Protein AF-A0A9D5V9H7-F1 (afdb_monomer_lite)

Sequence (125 aa):
GAQVLTATTGDKIVSFSEKGVDTAVIYLMSHGRTVAYQVRQHAVVKDMDENTYVGSIASSLGAPAVTDCKLSIATGQKECHYTWWAADILRLELTVRPEADQALGVSSVLIDTRQEGRLRRQAGR

Foldseek 3Di:
DWDWDADPQRKIWIWDDDPQKTKIWIWDQDPNDTDGFKIKIKHKAAPDDPCRVVVVVCVVQNAFPDKDWDQDPVPRKIKIWTWGDDPVQKIKIWIWIDDPNRIIIIMIMIGRVVVVVVVVVVVVD

Radius of gyration: 16.41 Å; chains: 1; bounding box: 36×32×42 Å

Secondary structure (DSSP, 8-state):
--EEEE-TTS-EEEEEEETTEEEEEEEEEETTEEEEEEEEEEEEEES--HHHHHHHHHHHH-S-SEEEEEE-TTT--EEEEEEEEETTTEEEEEEEEE-STTEEEEEEEEEEHHHHHHHHHHHT-

Structure (mmCIF, N/CA/C/O backbone):
data_AF-A0A9D5V9H7-F1
#
_entry.id   AF-A0A9D5V9H7-F1
#
loop_
_atom_site.group_PDB
_atom_site.id
_atom_site.type_symbol
_atom_site.label_atom_id
_atom_site.label_alt_id
_atom_site.label_comp_id
_atom_site.label_asym_id
_atom_site.label_entity_id
_atom_site.label_seq_id
_atom_site.pdbx_PDB_ins_code
_atom_site.Cartn_x
_atom_site.Cartn_y
_atom_site.Cartn_z
_atom_site.occupancy
_atom_site.B_iso_or_equiv
_atom_site.auth_seq_id
_atom_site.auth_comp_id
_atom_site.auth_asym_id
_atom_site.auth_atom_id
_atom_site.pdbx_PDB_model_num
ATOM 1 N N . GLY A 1 1 ? -14.770 -0.461 -15.143 1.00 64.81 1 GLY A N 1
ATOM 2 C CA . GLY A 1 1 ? -14.073 -0.486 -16.447 1.00 64.81 1 GLY A CA 1
ATOM 3 C C . GLY A 1 1 ? -12.710 0.152 -16.282 1.00 64.81 1 GLY A C 1
ATOM 4 O O . GLY A 1 1 ? -12.595 1.034 -15.441 1.00 64.81 1 GLY A O 1
ATOM 5 N N . ALA A 1 2 ? -11.694 -0.307 -17.014 1.00 77.88 2 ALA A N 1
ATOM 6 C CA . ALA A 1 2 ? -10.340 0.240 -16.909 1.00 77.88 2 ALA A CA 1
ATOM 7 C C . ALA A 1 2 ? -10.190 1.539 -17.720 1.00 77.88 2 ALA A C 1
ATOM 9 O O . ALA A 1 2 ? -10.723 1.651 -18.823 1.00 77.88 2 ALA A O 1
ATOM 10 N N . GLN A 1 3 ? -9.452 2.502 -17.176 1.00 82.12 3 GLN A N 1
ATOM 11 C CA . GLN A 1 3 ? -9.049 3.746 -17.823 1.00 82.12 3 GLN A CA 1
ATOM 12 C C . GLN A 1 3 ? -7.550 3.696 -18.114 1.00 82.12 3 GLN A C 1
ATOM 14 O O . GLN A 1 3 ? -6.771 3.226 -17.287 1.00 82.12 3 GLN A O 1
ATOM 19 N N . VAL A 1 4 ? -7.140 4.187 -19.283 1.00 84.56 4 VAL A N 1
ATOM 20 C CA . VAL A 1 4 ? -5.730 4.241 -19.681 1.00 84.56 4 VAL A CA 1
ATOM 21 C C . VAL A 1 4 ? -5.356 5.684 -19.973 1.00 84.56 4 VAL A C 1
ATOM 23 O O . VAL A 1 4 ? -5.943 6.317 -20.847 1.00 84.56 4 VAL A O 1
ATOM 26 N N . LEU A 1 5 ? -4.355 6.187 -19.261 1.00 81.50 5 LEU A N 1
ATOM 27 C CA . LEU A 1 5 ? -3.729 7.478 -19.514 1.00 81.50 5 LEU A CA 1
ATOM 28 C C . LEU A 1 5 ? -2.325 7.234 -20.055 1.00 81.50 5 LEU A C 1
ATOM 30 O O . LEU A 1 5 ? -1.587 6.407 -19.526 1.00 81.50 5 LEU A O 1
ATOM 34 N N . THR A 1 6 ? -1.953 7.944 -21.115 1.00 78.50 6 THR A N 1
ATOM 35 C CA . THR A 1 6 ? -0.585 7.920 -21.647 1.00 78.50 6 THR A CA 1
ATOM 36 C C . THR A 1 6 ? 0.015 9.303 -21.455 1.00 78.50 6 THR A C 1
ATOM 38 O O . THR A 1 6 ? -0.520 10.282 -21.972 1.00 78.50 6 THR A O 1
ATOM 41 N N . ALA A 1 7 ? 1.089 9.390 -20.676 1.00 66.31 7 ALA A N 1
ATOM 42 C CA . ALA A 1 7 ? 1.840 10.620 -20.490 1.00 66.31 7 ALA A CA 1
ATOM 43 C C . ALA A 1 7 ? 2.622 10.966 -21.765 1.00 66.31 7 ALA A C 1
ATOM 45 O O . ALA A 1 7 ? 2.972 10.092 -22.561 1.00 66.31 7 ALA A O 1
ATOM 46 N N . THR A 1 8 ? 2.958 12.244 -21.940 1.00 59.19 8 THR A N 1
ATOM 47 C CA . THR A 1 8 ? 3.791 12.731 -23.055 1.00 59.19 8 THR A CA 1
ATOM 48 C C . THR A 1 8 ? 5.184 12.096 -23.090 1.00 59.19 8 THR A C 1
ATOM 50 O O . THR A 1 8 ? 5.791 12.019 -24.154 1.00 59.19 8 THR A O 1
ATOM 53 N N . THR A 1 9 ? 5.669 11.580 -21.958 1.00 65.19 9 THR A N 1
ATOM 54 C CA . THR A 1 9 ? 6.920 10.816 -21.819 1.00 65.19 9 THR A CA 1
ATOM 55 C C . THR A 1 9 ? 6.825 9.372 -22.333 1.00 65.19 9 THR A C 1
ATOM 57 O O . THR A 1 9 ? 7.838 8.679 -22.396 1.00 65.19 9 THR A O 1
ATOM 60 N N . GLY A 1 10 ? 5.631 8.905 -22.719 1.00 66.75 10 GLY A N 1
ATOM 61 C CA . GLY A 1 10 ? 5.369 7.524 -23.139 1.00 66.75 10 GLY A CA 1
ATOM 62 C C . GLY A 1 10 ? 5.026 6.568 -21.991 1.00 66.75 10 GLY A C 1
ATOM 63 O O . GLY A 1 10 ? 4.741 5.394 -22.248 1.00 66.75 10 GLY A O 1
ATOM 64 N N . ASP A 1 11 ? 5.015 7.059 -20.750 1.00 76.06 11 ASP A N 1
ATOM 65 C CA . ASP A 1 11 ? 4.562 6.300 -19.584 1.00 76.06 11 ASP A CA 1
ATOM 66 C C . ASP A 1 11 ? 3.053 6.063 -19.663 1.00 76.06 11 ASP A C 1
ATOM 68 O O . ASP A 1 11 ? 2.291 6.923 -20.113 1.00 76.06 11 ASP A O 1
ATOM 72 N N . LYS A 1 12 ? 2.603 4.885 -19.231 1.00 85.19 12 LYS A N 1
ATOM 73 C CA . LYS A 1 12 ? 1.186 4.511 -19.256 1.00 85.19 12 LYS A CA 1
ATOM 74 C C . LYS A 1 12 ? 0.696 4.260 -17.847 1.00 85.19 12 LYS A C 1
ATOM 76 O O . LYS A 1 12 ? 1.325 3.523 -17.097 1.00 85.19 12 LYS A O 1
ATOM 81 N N . ILE A 1 13 ? -0.452 4.822 -17.511 1.00 88.56 13 ILE A N 1
ATOM 82 C CA . ILE A 1 13 ? -1.157 4.553 -16.265 1.00 88.56 13 ILE A CA 1
ATOM 83 C C . ILE A 1 13 ? -2.436 3.821 -16.634 1.00 88.56 13 ILE A C 1
ATOM 85 O O . ILE A 1 13 ? -3.244 4.332 -17.407 1.00 88.56 13 ILE A O 1
ATOM 89 N N . VAL A 1 14 ? -2.605 2.618 -16.099 1.00 92.19 14 VAL A N 1
ATOM 90 C CA . VAL A 1 14 ? -3.838 1.843 -16.226 1.00 92.19 14 VAL A CA 1
ATOM 91 C C . VAL A 1 14 ? -4.518 1.836 -14.869 1.00 92.19 14 VAL A C 1
ATOM 93 O O . VAL A 1 14 ? -3.977 1.268 -13.924 1.00 92.19 14 VAL A O 1
ATOM 96 N N . SER A 1 15 ? -5.693 2.447 -14.780 1.00 93.94 15 SER A N 1
ATOM 97 C CA . SER A 1 15 ? -6.473 2.531 -13.548 1.00 93.94 15 SER A CA 1
ATOM 98 C C . SER A 1 15 ? -7.767 1.746 -13.676 1.00 93.94 15 SER A C 1
ATOM 100 O O . SER A 1 15 ? -8.451 1.829 -14.693 1.00 93.94 15 SER A O 1
ATOM 102 N N . PHE A 1 16 ? -8.130 0.980 -12.659 1.00 93.31 16 PHE A N 1
ATOM 103 C CA . PHE A 1 16 ? -9.371 0.219 -12.628 1.00 93.31 16 PHE A CA 1
ATOM 104 C C . PHE A 1 16 ? -9.816 -0.014 -11.190 1.00 93.31 16 PHE A C 1
ATOM 106 O O . PHE A 1 16 ? -8.992 -0.106 -10.287 1.00 93.31 16 PHE A O 1
ATOM 113 N N . SER A 1 17 ? -11.124 -0.153 -11.006 1.00 95.00 17 SER A N 1
ATOM 114 C CA . SER A 1 17 ? -11.717 -0.499 -9.718 1.00 95.00 17 SER A CA 1
ATOM 115 C C . SER A 1 17 ? -12.349 -1.879 -9.818 1.00 95.00 17 SER A C 1
ATOM 117 O O . SER A 1 17 ? -13.178 -2.123 -10.702 1.00 95.00 17 SER A O 1
ATOM 119 N N . GLU A 1 18 ? -11.972 -2.779 -8.917 1.00 92.12 18 GLU A N 1
ATOM 120 C CA . GLU A 1 18 ? -12.539 -4.122 -8.822 1.00 92.12 18 GLU A CA 1
ATOM 121 C C . GLU A 1 18 ? -12.826 -4.455 -7.357 1.00 92.12 18 GLU A C 1
ATOM 123 O O . GLU A 1 18 ? -11.972 -4.279 -6.496 1.00 92.12 18 GLU A O 1
ATOM 128 N N . LYS A 1 19 ? -14.049 -4.924 -7.067 1.00 90.06 19 LYS A N 1
ATOM 129 C CA . LYS A 1 19 ? -14.486 -5.334 -5.715 1.00 90.06 19 LYS A CA 1
ATOM 130 C C . LYS A 1 19 ? -14.200 -4.291 -4.615 1.00 90.06 19 LYS A C 1
ATOM 132 O O . LYS A 1 19 ? -13.893 -4.654 -3.487 1.00 90.06 19 LYS A O 1
ATOM 137 N N . GLY A 1 20 ? -14.316 -3.002 -4.941 1.00 89.56 20 GLY A N 1
ATOM 138 C CA . GLY A 1 20 ? -14.075 -1.907 -3.990 1.00 89.56 20 GLY A CA 1
ATOM 139 C C . GLY A 1 20 ? -12.599 -1.572 -3.755 1.00 89.56 20 GLY A C 1
ATOM 140 O O . GLY A 1 20 ? -12.296 -0.824 -2.831 1.00 89.56 20 GLY A O 1
ATOM 141 N N . VAL A 1 21 ? -11.694 -2.109 -4.577 1.00 94.31 21 VAL A N 1
ATOM 142 C CA . VAL A 1 21 ? -10.272 -1.757 -4.584 1.00 94.31 21 VAL A CA 1
ATOM 143 C C . VAL A 1 21 ? -9.971 -0.948 -5.836 1.00 94.31 21 VAL A C 1
ATOM 145 O O . VAL A 1 21 ? -10.092 -1.452 -6.956 1.00 94.31 21 VAL A O 1
ATOM 148 N N . ASP A 1 22 ? -9.544 0.293 -5.645 1.00 95.50 22 ASP A N 1
ATOM 149 C CA . ASP A 1 22 ? -9.037 1.143 -6.712 1.00 95.50 22 ASP A CA 1
ATOM 150 C C . ASP A 1 22 ? -7.572 0.807 -6.954 1.00 95.50 22 ASP A C 1
ATOM 152 O O . ASP A 1 22 ? -6.741 0.907 -6.058 1.00 95.50 22 ASP A O 1
ATOM 156 N N . THR A 1 23 ? -7.238 0.389 -8.168 1.00 95.62 23 THR A N 1
ATOM 157 C CA . THR A 1 23 ? -5.882 0.011 -8.559 1.00 95.62 23 THR A CA 1
ATOM 158 C C . THR A 1 23 ? -5.403 0.905 -9.691 1.00 95.62 23 THR A C 1
ATOM 160 O O . THR A 1 23 ? -6.127 1.141 -10.653 1.00 95.62 23 THR A O 1
ATOM 163 N N . ALA A 1 24 ? -4.160 1.369 -9.607 1.00 94.44 24 ALA A N 1
ATOM 164 C CA . ALA A 1 24 ? -3.460 2.048 -10.686 1.00 94.44 24 ALA A CA 1
ATOM 165 C C . ALA A 1 24 ? -2.095 1.394 -10.913 1.00 94.44 24 ALA A C 1
ATOM 167 O O . ALA A 1 24 ? -1.261 1.334 -10.011 1.00 94.44 24 ALA A O 1
ATOM 168 N N . VAL A 1 25 ? -1.849 0.921 -12.131 1.00 93.44 25 VAL A N 1
ATOM 169 C CA . VAL A 1 25 ? -0.569 0.345 -12.549 1.00 93.44 25 VAL A CA 1
ATOM 170 C C . VAL A 1 25 ? 0.142 1.341 -13.447 1.00 93.44 25 VAL A C 1
ATOM 172 O O . VAL A 1 25 ? -0.404 1.767 -14.465 1.00 93.44 25 VAL A O 1
ATOM 175 N N . ILE A 1 26 ? 1.363 1.703 -13.074 1.00 91.06 26 ILE A N 1
ATOM 176 C CA . ILE A 1 26 ? 2.202 2.617 -13.834 1.00 91.06 26 ILE A CA 1
ATOM 177 C C . ILE A 1 26 ? 3.269 1.805 -14.563 1.00 91.06 26 ILE A C 1
ATOM 179 O O . ILE A 1 26 ? 4.067 1.066 -13.972 1.00 91.06 26 ILE A O 1
ATOM 183 N N . TYR A 1 27 ? 3.267 1.967 -15.877 1.00 89.56 27 TYR A N 1
ATOM 184 C CA . TYR A 1 27 ? 4.198 1.367 -16.806 1.00 89.56 27 TYR A CA 1
ATOM 185 C C . TYR A 1 27 ? 5.130 2.429 -17.367 1.00 89.56 27 TYR A C 1
ATOM 187 O O . TYR A 1 27 ? 4.686 3.518 -17.727 1.00 89.56 27 TYR A O 1
ATOM 195 N N . LEU A 1 28 ? 6.395 2.061 -17.532 1.00 86.00 28 LEU A N 1
ATOM 196 C CA . LEU A 1 28 ? 7.382 2.872 -18.232 1.00 86.00 28 LEU A CA 1
ATOM 197 C C . LEU A 1 28 ? 7.950 2.136 -19.444 1.00 86.00 28 LEU A C 1
ATOM 199 O O . LEU A 1 28 ? 7.863 0.907 -19.552 1.00 86.00 28 LEU A O 1
ATOM 203 N N . MET A 1 29 ? 8.560 2.888 -20.354 1.00 81.12 29 MET A N 1
ATOM 204 C CA . MET A 1 29 ? 9.337 2.331 -21.458 1.00 81.12 29 MET A CA 1
ATOM 205 C C . MET A 1 29 ? 10.781 2.081 -20.999 1.00 81.12 29 MET A C 1
ATOM 207 O O . MET A 1 29 ? 11.537 3.013 -20.739 1.00 81.12 29 MET A O 1
ATOM 211 N N . SER A 1 30 ? 11.200 0.818 -20.938 1.00 78.94 30 SER A N 1
ATOM 212 C CA . SER A 1 30 ? 12.565 0.414 -20.584 1.00 78.94 30 SER A CA 1
ATOM 213 C C . SER A 1 30 ? 13.146 -0.469 -21.679 1.00 78.94 30 SER A C 1
ATOM 215 O O . SER A 1 30 ? 12.617 -1.542 -21.954 1.00 78.94 30 SER A O 1
ATOM 217 N N . HIS A 1 31 ? 14.234 -0.031 -22.320 1.00 79.81 31 HIS A N 1
ATOM 218 C CA . HIS A 1 31 ? 14.918 -0.793 -23.381 1.00 79.81 31 HIS A CA 1
ATOM 219 C C . HIS A 1 31 ? 13.976 -1.299 -24.494 1.00 79.81 31 HIS A C 1
ATOM 221 O O . HIS A 1 31 ? 14.061 -2.449 -24.919 1.00 79.81 31 HIS A O 1
ATOM 227 N N . GLY A 1 32 ? 13.039 -0.454 -24.939 1.00 78.44 32 GLY A N 1
ATOM 228 C CA . GLY A 1 32 ? 12.069 -0.810 -25.983 1.00 78.44 32 GLY A CA 1
ATOM 229 C C . GLY A 1 32 ? 10.951 -1.755 -25.527 1.00 78.44 32 GLY A C 1
ATOM 230 O O . GLY A 1 32 ? 10.204 -2.255 -26.363 1.00 78.44 32 GLY A O 1
ATOM 231 N N . ARG A 1 33 ? 10.819 -2.011 -24.219 1.00 82.19 33 ARG A N 1
ATOM 232 C CA . ARG A 1 33 ? 9.733 -2.804 -23.630 1.00 82.19 33 ARG A CA 1
ATOM 233 C C . ARG A 1 33 ? 8.941 -1.977 -22.628 1.00 82.19 33 ARG A C 1
ATOM 235 O O . ARG A 1 33 ? 9.509 -1.195 -21.871 1.00 82.19 33 ARG A O 1
ATOM 242 N N . THR A 1 34 ? 7.630 -2.186 -22.591 1.00 84.31 34 THR A N 1
ATOM 243 C CA . THR A 1 34 ? 6.763 -1.628 -21.550 1.00 84.31 34 THR A CA 1
ATOM 244 C C . THR A 1 34 ? 6.870 -2.492 -20.294 1.00 84.31 34 THR A C 1
ATOM 246 O O . THR A 1 34 ? 6.611 -3.692 -20.350 1.00 84.31 34 THR A O 1
ATOM 249 N N . VAL A 1 35 ? 7.270 -1.897 -19.171 1.00 87.38 35 VAL A N 1
ATOM 250 C CA . VAL A 1 35 ? 7.481 -2.593 -17.892 1.00 87.38 35 VAL A CA 1
ATOM 251 C C . VAL A 1 35 ? 6.627 -1.930 -16.819 1.00 87.38 35 VAL A C 1
ATOM 253 O O . VAL A 1 35 ? 6.700 -0.714 -16.654 1.00 87.38 35 VAL A O 1
ATOM 256 N N . ALA A 1 36 ? 5.827 -2.718 -16.093 1.00 88.06 36 ALA A N 1
ATOM 257 C CA . ALA A 1 36 ? 5.139 -2.245 -14.894 1.00 88.06 36 ALA A CA 1
ATOM 258 C C . ALA A 1 36 ? 6.183 -2.011 -13.804 1.00 88.06 36 ALA A C 1
ATOM 260 O O . ALA A 1 36 ? 6.891 -2.946 -13.432 1.00 88.06 36 ALA A O 1
ATOM 261 N N . TYR A 1 37 ? 6.303 -0.778 -13.320 1.00 90.25 37 TYR A N 1
ATOM 262 C CA . TYR A 1 37 ? 7.284 -0.458 -12.282 1.00 90.25 37 TYR A CA 1
ATOM 263 C C . TYR A 1 37 ? 6.640 -0.086 -10.953 1.00 90.25 37 TYR A C 1
ATOM 265 O O . TYR A 1 37 ? 7.297 -0.181 -9.920 1.00 90.25 37 TYR A O 1
ATOM 273 N N . GLN A 1 38 ? 5.379 0.346 -10.966 1.00 93.25 38 GLN A N 1
ATOM 274 C CA . GLN A 1 38 ? 4.675 0.725 -9.755 1.00 93.25 38 GLN A CA 1
ATOM 275 C C . GLN A 1 38 ? 3.212 0.300 -9.827 1.00 93.25 38 GLN A C 1
ATOM 277 O O . GLN A 1 38 ? 2.539 0.531 -10.829 1.00 93.25 38 GLN A O 1
ATOM 282 N N . VAL A 1 39 ? 2.716 -0.293 -8.748 1.00 95.12 39 VAL A N 1
ATOM 283 C CA . VAL A 1 39 ? 1.299 -0.605 -8.550 1.00 95.12 39 VAL A CA 1
ATOM 284 C C . VAL A 1 39 ? 0.837 0.153 -7.319 1.00 95.12 39 VAL A C 1
ATOM 286 O O . VAL A 1 39 ? 1.455 0.042 -6.266 1.00 95.12 39 VAL A O 1
ATOM 289 N N . ARG A 1 40 ? -0.224 0.942 -7.455 1.00 96.12 40 ARG A N 1
ATOM 290 C CA . ARG A 1 40 ? -0.893 1.636 -6.355 1.00 96.12 40 ARG A CA 1
ATOM 291 C C . ARG A 1 40 ? -2.253 1.006 -6.150 1.00 96.12 40 ARG A C 1
ATOM 293 O O . ARG A 1 40 ? -2.965 0.805 -7.131 1.00 96.12 40 ARG A O 1
ATOM 300 N N . GLN A 1 41 ? -2.613 0.725 -4.909 1.00 96.75 41 GLN A N 1
ATOM 301 C CA . GLN A 1 41 ? -3.954 0.273 -4.570 1.00 96.75 41 GLN A CA 1
ATOM 302 C C . GLN A 1 41 ? -4.505 1.105 -3.426 1.00 96.75 41 GLN A C 1
ATOM 304 O O . GLN A 1 41 ? -3.763 1.492 -2.527 1.00 96.75 41 GLN A O 1
ATOM 309 N N . HIS A 1 42 ? -5.801 1.365 -3.465 1.00 97.06 42 HIS A N 1
ATOM 310 C CA . HIS A 1 42 ? -6.549 1.950 -2.372 1.00 97.06 42 HIS A CA 1
ATOM 311 C C . HIS A 1 42 ? -7.791 1.103 -2.113 1.00 97.06 42 HIS A C 1
ATOM 313 O O . HIS A 1 42 ? -8.493 0.717 -3.047 1.00 97.06 42 HIS A O 1
ATOM 319 N N . ALA A 1 43 ? -8.041 0.785 -0.852 1.00 95.94 43 ALA A N 1
ATOM 320 C CA . ALA A 1 43 ? -9.184 -0.002 -0.426 1.00 95.94 43 ALA A CA 1
ATOM 321 C C . ALA A 1 43 ? -9.696 0.504 0.920 1.00 95.94 43 ALA A C 1
ATOM 323 O O . ALA A 1 43 ? -8.926 0.989 1.747 1.00 95.94 43 ALA A O 1
ATOM 324 N N . VAL A 1 44 ? -10.992 0.318 1.154 1.00 95.25 44 VAL A N 1
ATOM 325 C CA . VAL A 1 44 ? -11.595 0.459 2.480 1.00 95.25 44 VAL A CA 1
ATOM 326 C C . VAL A 1 44 ? -11.991 -0.931 2.958 1.00 95.25 44 VAL A C 1
ATOM 328 O O . VAL A 1 44 ? -12.861 -1.574 2.369 1.00 95.25 44 VAL A O 1
ATOM 331 N N . VAL A 1 45 ? -11.332 -1.409 4.008 1.00 94.38 45 VAL A N 1
ATOM 332 C CA . VAL A 1 45 ? -11.569 -2.731 4.598 1.00 94.38 45 VAL A CA 1
ATOM 333 C C . VAL A 1 45 ? -12.491 -2.566 5.799 1.00 94.38 45 VAL A C 1
ATOM 335 O O . VAL A 1 45 ? -12.199 -1.775 6.687 1.00 94.38 45 VAL A O 1
ATOM 338 N N . LYS A 1 46 ? -13.616 -3.280 5.828 1.00 93.94 46 LYS A N 1
ATOM 339 C CA . LYS A 1 46 ? -14.556 -3.241 6.959 1.00 93.94 46 LYS A CA 1
ATOM 340 C C . LYS A 1 46 ? -14.222 -4.313 7.986 1.00 93.94 46 LYS A C 1
ATOM 342 O O . LYS A 1 46 ? -13.687 -5.357 7.615 1.00 93.94 46 LYS A O 1
ATOM 347 N N . ASP A 1 47 ? -14.578 -4.049 9.241 1.00 92.88 47 ASP A N 1
ATOM 348 C CA . ASP A 1 47 ? -14.517 -5.009 10.350 1.00 92.88 47 ASP A CA 1
ATOM 349 C C . ASP A 1 47 ? -13.114 -5.612 10.562 1.00 92.88 47 ASP A C 1
ATOM 351 O O . ASP A 1 47 ? -12.962 -6.756 10.992 1.00 92.88 47 ASP A O 1
ATOM 355 N N . MET A 1 48 ? -12.070 -4.843 10.237 1.00 92.88 48 MET A N 1
ATOM 356 C CA . MET A 1 48 ? -10.677 -5.254 10.377 1.00 92.88 48 MET A CA 1
ATOM 357 C C . MET A 1 48 ? -9.854 -4.121 10.975 1.00 92.88 48 MET A C 1
ATOM 359 O O . MET A 1 48 ? -9.816 -3.015 10.438 1.00 92.88 48 MET A O 1
ATOM 363 N N . ASP A 1 49 ? -9.167 -4.407 12.076 1.00 92.00 49 ASP A N 1
ATOM 364 C CA . ASP A 1 49 ? -8.234 -3.460 12.670 1.00 92.00 49 ASP A CA 1
ATOM 365 C C . ASP A 1 49 ? -6.862 -3.472 11.971 1.00 92.00 49 ASP A C 1
ATOM 367 O O . ASP A 1 49 ? -6.482 -4.404 11.253 1.00 92.00 49 ASP A O 1
ATOM 371 N N . GLU A 1 50 ? -6.102 -2.404 12.210 1.00 94.12 50 GLU A N 1
ATOM 372 C CA . GLU A 1 50 ? -4.750 -2.205 11.685 1.00 94.12 50 GLU A CA 1
ATOM 373 C C . GLU A 1 50 ? -3.801 -3.362 12.018 1.00 94.12 50 GLU A C 1
ATOM 375 O O . GLU A 1 50 ? -3.065 -3.809 11.139 1.00 94.12 50 GLU A O 1
ATOM 380 N N . ASN A 1 51 ? -3.817 -3.872 13.253 1.00 94.12 51 ASN A N 1
ATOM 381 C CA . ASN A 1 51 ? -2.894 -4.922 13.685 1.00 94.12 51 ASN A CA 1
ATOM 382 C C . ASN A 1 51 ? -3.163 -6.232 12.944 1.00 94.12 51 ASN A C 1
ATOM 384 O O . ASN A 1 51 ? -2.226 -6.914 12.534 1.00 94.12 51 ASN A O 1
ATOM 388 N N . THR A 1 52 ? -4.435 -6.567 12.746 1.00 95.12 52 THR A N 1
ATOM 389 C CA . THR A 1 52 ? -4.868 -7.750 12.007 1.00 95.12 52 THR A CA 1
ATOM 390 C C . THR A 1 52 ? -4.481 -7.626 10.534 1.00 95.12 52 THR A C 1
ATOM 392 O O . THR A 1 52 ? -3.882 -8.548 9.972 1.00 95.12 52 THR A O 1
ATOM 395 N N . TYR A 1 53 ? -4.734 -6.465 9.919 1.00 95.25 53 TYR A N 1
ATOM 396 C CA . TYR A 1 53 ? -4.381 -6.219 8.521 1.00 95.25 53 TYR A CA 1
ATOM 397 C C . TYR A 1 53 ? -2.860 -6.274 8.300 1.00 95.25 53 TYR A C 1
ATOM 399 O O . TYR A 1 53 ? -2.369 -7.063 7.490 1.00 95.25 53 TYR A O 1
ATOM 407 N N . VAL A 1 54 ? -2.093 -5.487 9.060 1.00 95.81 54 VAL A N 1
ATOM 408 C CA . VAL A 1 54 ? -0.624 -5.429 8.969 1.00 95.81 54 VAL A CA 1
ATOM 409 C C . VAL A 1 54 ? 0.001 -6.773 9.345 1.00 95.81 54 VAL A C 1
ATOM 411 O O . VAL A 1 54 ? 0.943 -7.215 8.686 1.00 95.81 54 VAL A O 1
ATOM 414 N N . GLY A 1 55 ? -0.548 -7.461 10.348 1.00 96.31 55 GLY A N 1
ATOM 415 C CA . GLY A 1 55 ? -0.112 -8.790 10.771 1.00 96.31 55 GLY A CA 1
ATOM 416 C C . GLY A 1 55 ? -0.209 -9.833 9.658 1.00 96.31 55 GLY A C 1
ATOM 417 O O . GLY A 1 55 ? 0.709 -10.635 9.501 1.00 96.31 55 GLY A O 1
ATOM 418 N N . SER A 1 56 ? -1.258 -9.782 8.829 1.00 95.50 56 SER A N 1
ATOM 419 C CA . SER A 1 56 ? -1.416 -10.689 7.679 1.00 95.50 56 SER A CA 1
ATOM 420 C C . SER A 1 56 ? -0.362 -10.475 6.580 1.00 95.50 56 SER A C 1
ATOM 422 O O . SER A 1 56 ? 0.084 -11.416 5.918 1.00 95.50 56 SER A O 1
ATOM 424 N N . ILE A 1 57 ? 0.093 -9.233 6.400 1.00 94.75 57 ILE A N 1
ATOM 425 C CA . ILE A 1 57 ? 1.197 -8.919 5.488 1.00 94.75 57 ILE A CA 1
ATOM 426 C C . ILE A 1 57 ? 2.505 -9.401 6.111 1.00 94.75 57 ILE A C 1
ATOM 428 O O . ILE A 1 57 ? 3.305 -10.065 5.448 1.00 94.75 57 ILE A O 1
ATOM 432 N N . ALA A 1 58 ? 2.697 -9.125 7.402 1.00 94.94 58 ALA A N 1
ATOM 433 C CA . ALA A 1 58 ? 3.902 -9.497 8.123 1.00 94.94 58 ALA A CA 1
ATOM 434 C C . ALA A 1 58 ? 4.098 -11.017 8.226 1.00 94.94 58 ALA A C 1
ATOM 436 O O . ALA A 1 58 ? 5.233 -11.485 8.201 1.00 94.94 58 ALA A O 1
ATOM 437 N N . SER A 1 59 ? 3.024 -11.813 8.260 1.00 95.31 59 SER A N 1
ATOM 438 C CA . SER A 1 59 ? 3.139 -13.276 8.206 1.00 95.31 59 SER A CA 1
ATOM 439 C C . SER A 1 59 ? 3.699 -13.785 6.875 1.00 95.31 59 SER A C 1
ATOM 441 O O . SER A 1 59 ? 4.252 -14.879 6.829 1.00 95.31 59 SER A O 1
ATOM 443 N N . SER A 1 60 ? 3.564 -13.003 5.800 1.00 91.88 60 SER A N 1
ATOM 444 C CA . SER A 1 60 ? 4.021 -13.369 4.454 1.00 91.88 60 SER A CA 1
ATOM 445 C C . SER A 1 60 ? 5.385 -12.766 4.111 1.00 91.88 60 SER A C 1
ATOM 447 O O . SER A 1 60 ? 6.207 -13.421 3.476 1.00 91.88 60 SER A O 1
ATOM 449 N N . LEU A 1 61 ? 5.628 -11.515 4.514 1.00 92.12 61 LEU A N 1
ATOM 450 C CA . LEU A 1 61 ? 6.823 -10.742 4.149 1.00 92.12 61 LEU A CA 1
ATOM 451 C C . LEU A 1 61 ? 7.815 -10.546 5.306 1.00 92.12 61 LEU A C 1
ATOM 453 O O . LEU A 1 61 ? 8.873 -9.955 5.105 1.00 92.12 61 LEU A O 1
ATOM 457 N N . GLY A 1 62 ? 7.490 -11.021 6.508 1.00 93.50 62 GLY A N 1
ATOM 458 C CA . GLY A 1 62 ? 8.231 -10.711 7.727 1.00 93.50 62 GLY A CA 1
ATOM 459 C C . GLY A 1 62 ? 7.893 -9.330 8.296 1.00 93.50 62 GLY A C 1
ATOM 460 O O . GLY A 1 62 ? 6.984 -8.633 7.838 1.00 93.50 62 GLY A O 1
ATOM 461 N N . ALA A 1 63 ? 8.626 -8.921 9.331 1.00 93.81 63 ALA A N 1
ATOM 462 C CA . ALA A 1 63 ? 8.424 -7.619 9.959 1.00 93.81 63 ALA A CA 1
ATOM 463 C C . ALA A 1 63 ? 8.721 -6.462 8.979 1.00 93.81 63 ALA A C 1
ATOM 465 O O . ALA A 1 63 ? 9.633 -6.579 8.154 1.00 93.81 63 ALA A O 1
ATOM 466 N N . PRO A 1 64 ? 7.984 -5.339 9.065 1.00 95.75 64 PRO A N 1
ATOM 467 C CA . PRO A 1 64 ? 8.296 -4.156 8.274 1.00 95.75 64 PRO A CA 1
ATOM 468 C C . PRO A 1 64 ? 9.689 -3.626 8.628 1.00 95.75 64 PRO A C 1
ATOM 470 O O . PRO A 1 64 ? 10.085 -3.592 9.791 1.00 95.75 64 PRO A O 1
ATOM 473 N N . ALA A 1 65 ? 10.419 -3.169 7.614 1.00 94.56 65 ALA A N 1
ATOM 474 C CA . ALA A 1 65 ? 11.723 -2.535 7.780 1.00 94.56 65 ALA A CA 1
ATOM 475 C C . ALA A 1 65 ? 11.611 -1.130 8.390 1.00 94.56 65 ALA A C 1
ATOM 477 O O . ALA A 1 65 ? 12.517 -0.681 9.086 1.00 94.56 65 ALA A O 1
ATOM 478 N N . VAL A 1 66 ? 10.508 -0.427 8.114 1.00 95.19 66 VAL A N 1
ATOM 479 C CA . VAL A 1 66 ? 10.204 0.892 8.685 1.00 95.19 66 VAL A CA 1
ATOM 480 C C . VAL A 1 66 ? 8.748 0.917 9.119 1.00 95.19 66 VAL A C 1
ATOM 482 O O . VAL A 1 66 ? 7.881 0.393 8.423 1.00 95.19 66 VAL A O 1
ATOM 485 N N . THR A 1 67 ? 8.481 1.534 10.265 1.00 97.06 67 THR A N 1
ATOM 486 C CA . THR A 1 67 ? 7.135 1.857 10.746 1.00 97.06 67 THR A CA 1
ATOM 487 C C . THR A 1 67 ? 7.154 3.276 11.305 1.00 97.06 67 THR A C 1
ATOM 489 O O . THR A 1 67 ? 7.996 3.584 12.146 1.00 97.06 67 THR A O 1
ATOM 492 N N . ASP A 1 68 ? 6.253 4.131 10.828 1.00 96.31 68 ASP A N 1
ATOM 493 C CA . ASP A 1 68 ? 6.084 5.516 11.280 1.00 96.31 68 ASP A CA 1
ATOM 494 C C . ASP A 1 68 ? 4.592 5.812 11.442 1.00 96.31 68 ASP A C 1
ATOM 496 O O . ASP A 1 68 ? 3.825 5.603 10.510 1.00 96.31 68 ASP A O 1
ATOM 500 N N . CYS A 1 69 ? 4.167 6.296 12.607 1.00 95.94 69 CYS A N 1
ATOM 501 C CA . CYS A 1 69 ? 2.767 6.618 12.871 1.00 95.94 69 CYS A CA 1
ATOM 502 C C . CYS A 1 69 ? 2.631 8.080 13.280 1.00 95.94 69 CYS A C 1
ATOM 504 O O . CYS A 1 69 ? 3.290 8.547 14.210 1.00 95.94 69 CYS A O 1
ATOM 506 N N . LYS A 1 70 ? 1.714 8.788 12.627 1.00 94.75 70 LYS A N 1
ATOM 507 C CA . LYS A 1 70 ? 1.413 10.195 12.88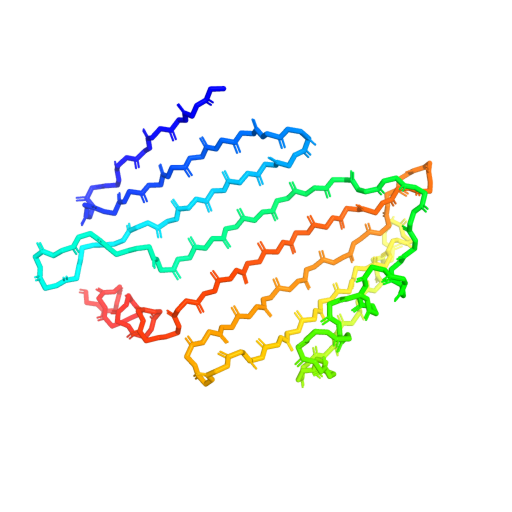0 1.00 94.75 70 LYS A CA 1
ATOM 508 C C . LYS A 1 70 ? -0.013 10.336 13.375 1.00 94.75 70 LYS A C 1
ATOM 510 O O . LYS A 1 70 ? -0.947 9.821 12.771 1.00 94.75 70 LYS A O 1
ATOM 515 N N . LEU A 1 71 ? -0.186 11.067 14.470 1.00 93.25 71 LEU A N 1
ATOM 516 C CA . LEU A 1 71 ? -1.500 11.464 14.959 1.00 93.25 71 LEU A CA 1
ATOM 517 C C . LEU A 1 71 ? -1.818 12.862 14.430 1.00 93.25 71 LEU A C 1
ATOM 519 O O . LEU A 1 71 ? -1.122 13.829 14.743 1.00 93.25 71 LEU A O 1
ATOM 523 N N . SER A 1 72 ? -2.876 12.981 13.636 1.00 87.00 72 SER A N 1
ATOM 524 C CA . SER A 1 72 ? -3.376 14.280 13.201 1.00 87.00 72 SER A CA 1
ATOM 525 C C . SER A 1 72 ? -4.120 14.949 14.354 1.00 87.00 72 SER A C 1
ATOM 527 O O . SER A 1 72 ? -5.214 14.532 14.717 1.00 87.00 72 SER A O 1
ATOM 529 N N . ILE A 1 73 ? -3.549 16.016 14.920 1.00 87.00 73 ILE A N 1
ATOM 530 C CA . ILE A 1 73 ? -4.162 16.766 16.035 1.00 87.00 73 ILE A CA 1
ATOM 531 C C . ILE A 1 73 ? -5.521 17.358 15.624 1.00 87.00 73 ILE A C 1
ATOM 533 O O . ILE A 1 73 ? -6.437 17.424 16.435 1.00 87.00 73 ILE A O 1
ATOM 537 N N . ALA A 1 74 ? -5.670 17.753 14.356 1.00 85.81 74 ALA A N 1
ATOM 538 C CA . ALA A 1 74 ? -6.896 18.364 13.845 1.00 85.81 74 ALA A CA 1
ATOM 539 C C . ALA A 1 74 ? -8.073 17.381 13.739 1.00 85.81 74 ALA A C 1
ATOM 541 O O . ALA A 1 74 ? -9.222 17.789 13.866 1.00 85.81 74 ALA A O 1
ATOM 542 N N . THR A 1 75 ? -7.794 16.101 13.483 1.00 83.12 75 THR A N 1
ATOM 543 C CA . THR A 1 75 ? -8.833 15.082 13.238 1.00 83.12 75 THR A CA 1
ATOM 544 C C . THR A 1 75 ? -8.882 14.003 14.317 1.00 83.12 75 THR A C 1
ATOM 546 O O . THR A 1 75 ? -9.816 13.210 14.346 1.00 83.12 75 THR A O 1
ATOM 549 N N . GLY A 1 76 ? -7.873 13.934 15.189 1.00 85.69 76 GLY A N 1
ATOM 550 C CA . GLY A 1 76 ? -7.671 12.830 16.127 1.00 85.69 76 GLY A CA 1
ATOM 551 C C . GLY A 1 76 ? -7.334 11.494 15.453 1.00 85.69 76 GLY A C 1
ATOM 552 O O . GLY A 1 76 ? -7.202 10.488 16.145 1.00 85.69 76 GLY A O 1
ATOM 553 N N . GLN A 1 77 ? -7.196 11.455 14.122 1.00 87.94 77 GLN A N 1
ATOM 554 C CA . GLN A 1 77 ? -6.950 10.222 13.381 1.00 87.94 77 GLN A CA 1
ATOM 555 C C . GLN A 1 77 ? -5.459 9.887 13.352 1.00 87.94 77 GLN A C 1
ATOM 557 O O . GLN A 1 77 ? -4.609 10.747 13.100 1.00 87.94 77 GLN A O 1
ATOM 562 N N . LYS A 1 78 ? -5.151 8.614 13.611 1.00 93.25 78 LYS A N 1
ATOM 563 C CA . LYS A 1 78 ? -3.809 8.047 13.474 1.00 93.25 78 LYS A CA 1
ATOM 564 C C . LYS A 1 78 ? -3.616 7.574 12.036 1.00 93.25 78 LYS A C 1
ATOM 566 O O . LYS A 1 78 ? -4.442 6.833 11.530 1.00 93.25 78 LYS A O 1
ATOM 571 N N . GLU A 1 79 ? -2.524 7.948 11.399 1.00 95.06 79 GLU A N 1
ATOM 572 C CA . GLU A 1 79 ? -2.104 7.396 10.114 1.00 95.06 79 GLU A CA 1
ATOM 573 C C . GLU A 1 79 ? -0.759 6.706 10.316 1.00 95.06 79 GLU A C 1
ATOM 575 O O . GLU A 1 79 ? 0.172 7.308 10.850 1.00 95.06 79 GLU A O 1
ATOM 580 N N . CYS A 1 80 ? -0.664 5.436 9.939 1.00 96.94 80 CYS A N 1
ATOM 581 C CA . CYS A 1 80 ? 0.557 4.653 10.059 1.00 96.94 80 CYS A CA 1
ATOM 582 C C . CYS A 1 80 ? 1.083 4.273 8.679 1.00 96.94 80 CYS A C 1
ATOM 584 O O . CYS A 1 80 ? 0.347 3.774 7.829 1.00 96.94 80 CYS A O 1
ATOM 586 N N . HIS A 1 81 ? 2.376 4.484 8.478 1.00 97.56 81 HIS A N 1
ATOM 587 C CA . HIS A 1 81 ? 3.124 4.096 7.300 1.00 97.56 81 HIS A CA 1
ATOM 588 C C . HIS A 1 81 ? 4.050 2.932 7.639 1.00 97.56 81 HIS A C 1
ATOM 590 O O . HIS A 1 81 ? 4.792 2.973 8.621 1.00 97.56 81 HIS A O 1
ATOM 596 N N . TYR A 1 82 ? 4.047 1.916 6.787 1.00 97.81 82 TYR A N 1
ATOM 597 C CA . TYR A 1 82 ? 4.884 0.732 6.903 1.00 97.81 82 TYR A CA 1
ATOM 598 C C . TYR A 1 82 ? 5.621 0.501 5.594 1.00 97.81 82 TYR A C 1
ATOM 600 O O . TYR A 1 82 ? 5.051 0.675 4.515 1.00 97.81 82 TYR A O 1
ATOM 608 N N . THR A 1 83 ? 6.866 0.049 5.689 1.00 97.62 83 THR A N 1
ATOM 609 C CA . THR A 1 83 ? 7.677 -0.269 4.514 1.00 97.62 83 THR A CA 1
ATOM 610 C C . THR A 1 83 ? 8.265 -1.662 4.638 1.00 97.62 83 THR A C 1
ATOM 612 O O . THR A 1 83 ? 8.943 -1.959 5.620 1.00 97.62 83 THR A O 1
ATOM 615 N N . TRP A 1 84 ? 8.085 -2.485 3.608 1.00 97.00 84 TRP A N 1
ATOM 616 C CA . TRP A 1 84 ? 8.772 -3.767 3.444 1.00 97.00 84 TRP A CA 1
ATOM 617 C C . TRP A 1 84 ? 9.693 -3.738 2.231 1.00 97.00 84 TRP A C 1
ATOM 619 O O . TRP A 1 84 ? 9.395 -3.106 1.215 1.00 97.00 84 TRP A O 1
ATOM 629 N N . TRP A 1 85 ? 10.782 -4.495 2.328 1.00 92.19 85 TRP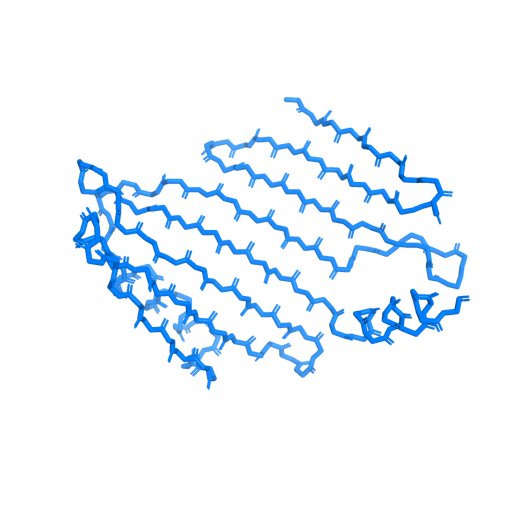 A N 1
ATOM 630 C CA . TRP A 1 85 ? 11.639 -4.838 1.201 1.00 92.19 85 TRP A CA 1
ATOM 631 C C . TRP A 1 85 ? 11.398 -6.299 0.843 1.00 92.19 85 TRP A C 1
ATOM 633 O O . TRP A 1 85 ? 11.694 -7.193 1.630 1.00 92.19 85 TRP A O 1
ATOM 643 N N . ALA A 1 86 ? 10.835 -6.538 -0.337 1.00 83.19 86 ALA A N 1
ATOM 644 C CA . ALA A 1 86 ? 10.630 -7.872 -0.872 1.00 83.19 86 ALA A CA 1
ATOM 645 C C . ALA A 1 86 ? 11.696 -8.154 -1.941 1.00 83.19 86 ALA A C 1
ATOM 647 O O . ALA A 1 86 ? 11.823 -7.422 -2.923 1.00 83.19 86 ALA A O 1
ATOM 648 N N . ALA A 1 87 ? 12.459 -9.233 -1.752 1.00 80.25 87 ALA A N 1
ATOM 649 C CA . ALA A 1 87 ? 13.442 -9.732 -2.720 1.00 80.25 87 ALA A CA 1
ATOM 650 C C . ALA A 1 87 ? 14.474 -8.684 -3.210 1.00 80.25 87 ALA A C 1
ATOM 652 O O . ALA A 1 87 ? 14.834 -8.693 -4.384 1.00 80.25 87 ALA A O 1
ATOM 653 N N . ASP A 1 88 ? 14.917 -7.767 -2.340 1.00 81.88 88 ASP A N 1
ATOM 654 C CA . ASP A 1 88 ? 15.917 -6.695 -2.566 1.00 81.88 88 ASP A CA 1
ATOM 655 C C . ASP A 1 88 ? 15.600 -5.640 -3.645 1.00 81.88 88 ASP A C 1
ATOM 657 O O . ASP A 1 88 ? 16.197 -4.562 -3.663 1.00 81.88 88 ASP A O 1
ATOM 661 N N . ILE A 1 89 ? 14.653 -5.909 -4.542 1.00 86.25 89 ILE A N 1
ATOM 662 C CA . ILE A 1 89 ? 14.327 -5.053 -5.692 1.00 86.25 89 ILE A CA 1
ATOM 663 C C . ILE A 1 89 ? 12.894 -4.521 -5.663 1.00 86.25 89 ILE A C 1
ATOM 665 O O . ILE A 1 89 ? 12.564 -3.636 -6.454 1.00 86.25 89 ILE A O 1
ATOM 669 N N . LEU A 1 90 ? 12.048 -5.033 -4.765 1.00 91.50 90 LEU A N 1
ATOM 670 C CA . LEU A 1 90 ? 10.686 -4.552 -4.573 1.00 91.50 90 LEU A CA 1
ATOM 671 C C . LEU A 1 90 ? 10.552 -3.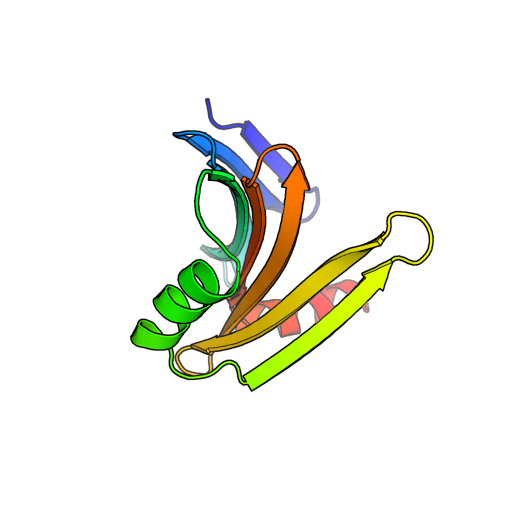866 -3.216 1.00 91.50 90 LEU A C 1
ATOM 673 O O . LEU A 1 90 ? 10.950 -4.408 -2.186 1.00 91.50 90 LEU A O 1
ATOM 677 N N . ARG A 1 91 ? 9.943 -2.683 -3.216 1.00 95.12 91 ARG A N 1
ATOM 678 C CA . ARG A 1 91 ? 9.548 -1.975 -1.998 1.00 95.12 91 ARG A CA 1
ATOM 679 C C . ARG A 1 91 ? 8.031 -1.906 -1.938 1.00 95.12 91 ARG A C 1
ATOM 681 O O . ARG A 1 91 ? 7.410 -1.430 -2.885 1.00 95.12 91 ARG A O 1
ATOM 688 N N . LEU A 1 92 ? 7.453 -2.391 -0.845 1.00 96.62 92 LEU A N 1
ATOM 689 C CA . LEU A 1 92 ? 6.043 -2.196 -0.522 1.00 96.62 92 LEU A CA 1
ATOM 690 C C . LEU A 1 92 ? 5.949 -1.078 0.508 1.00 96.62 92 LEU A C 1
ATOM 692 O O . LEU A 1 92 ? 6.468 -1.219 1.611 1.00 96.62 92 LEU A O 1
ATOM 696 N N . GLU A 1 93 ? 5.272 0.000 0.154 1.00 97.38 93 GLU A N 1
ATOM 697 C CA . GLU A 1 93 ? 4.861 1.056 1.073 1.00 97.38 93 GLU A CA 1
ATOM 698 C C . GLU A 1 93 ? 3.370 0.885 1.350 1.00 97.38 93 GLU A C 1
ATOM 700 O O . GLU A 1 93 ? 2.571 0.746 0.426 1.00 97.38 93 GLU A O 1
ATOM 705 N N . LEU A 1 94 ? 2.985 0.879 2.618 1.00 97.62 94 LEU A N 1
ATOM 706 C CA . LEU A 1 94 ? 1.605 0.751 3.056 1.00 97.62 94 LEU A CA 1
ATOM 707 C C . LEU A 1 94 ? 1.275 1.927 3.958 1.00 97.62 94 LEU A C 1
ATOM 709 O O . LEU A 1 94 ? 1.996 2.193 4.909 1.00 97.62 94 LEU A O 1
ATOM 713 N N . THR A 1 95 ? 0.175 2.604 3.680 1.00 97.75 95 THR A N 1
ATOM 714 C CA . THR A 1 95 ? -0.416 3.600 4.566 1.00 97.75 95 THR A CA 1
ATOM 715 C C . THR A 1 95 ? -1.752 3.072 5.044 1.00 97.75 95 THR A C 1
ATOM 717 O O . THR A 1 95 ? -2.576 2.642 4.2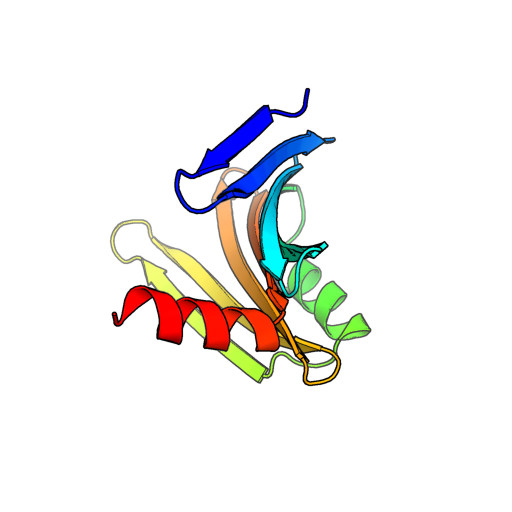37 1.00 97.75 95 THR A O 1
ATOM 720 N N . VAL A 1 96 ? -1.949 3.097 6.353 1.00 97.00 96 VAL A N 1
ATOM 721 C CA . VAL A 1 96 ? -3.150 2.623 7.022 1.00 97.00 96 VAL A CA 1
ATOM 722 C C . VAL A 1 96 ? -3.721 3.764 7.847 1.00 97.00 96 VAL A C 1
ATOM 724 O O . VAL A 1 96 ? -3.007 4.387 8.633 1.00 97.00 96 VAL A O 1
ATOM 727 N N . ARG A 1 97 ? -5.013 4.029 7.670 1.00 94.81 97 ARG A N 1
ATOM 728 C CA . ARG A 1 97 ? -5.749 5.066 8.384 1.00 94.81 97 ARG A CA 1
ATOM 729 C C . ARG A 1 97 ? -7.096 4.509 8.851 1.00 94.81 97 ARG A C 1
ATOM 731 O O . ARG A 1 97 ? -7.833 3.974 8.026 1.00 94.81 97 ARG A O 1
ATOM 738 N N . PRO A 1 98 ? -7.457 4.634 10.136 1.00 91.75 98 PRO A N 1
ATOM 739 C CA . PRO A 1 98 ? -8.803 4.354 10.601 1.00 91.75 98 PRO A CA 1
ATOM 740 C C . PRO A 1 98 ? -9.799 5.289 9.919 1.00 91.75 98 PRO A C 1
ATOM 742 O O . PRO A 1 98 ? -9.605 6.505 9.881 1.00 91.75 98 PRO A O 1
ATOM 745 N N . GLU A 1 99 ? -10.874 4.712 9.416 1.00 89.31 99 GLU A N 1
ATOM 746 C CA . GLU A 1 99 ? -12.013 5.427 8.858 1.00 89.31 99 GLU A CA 1
ATOM 747 C C . GLU A 1 99 ? -13.191 5.371 9.844 1.00 89.31 99 GLU A C 1
ATOM 749 O O . GLU A 1 99 ? -13.108 4.782 10.927 1.00 89.31 99 GLU A O 1
ATOM 754 N N . ALA A 1 100 ? -14.303 6.014 9.487 1.00 83.75 100 ALA A N 1
ATOM 755 C CA . ALA A 1 100 ? -15.551 5.872 10.234 1.00 83.75 100 ALA A CA 1
ATOM 756 C C . ALA A 1 100 ? -16.058 4.413 10.220 1.00 83.75 100 ALA A C 1
ATOM 758 O O . ALA A 1 100 ? -15.631 3.597 9.404 1.00 83.75 100 ALA A O 1
ATOM 759 N N . ASP A 1 101 ? -16.989 4.094 11.122 1.00 86.06 101 ASP A N 1
ATOM 760 C CA . ASP A 1 101 ? -17.723 2.819 11.142 1.00 86.06 101 ASP A CA 1
ATOM 761 C C . ASP A 1 101 ? -16.837 1.561 11.168 1.00 86.06 101 ASP A C 1
ATOM 763 O O . ASP A 1 101 ? -17.107 0.585 10.473 1.00 86.06 101 ASP A O 1
ATOM 767 N N . GLN A 1 102 ? -15.769 1.583 11.976 1.00 84.06 102 GLN A N 1
ATOM 768 C CA . GLN A 1 102 ? -14.837 0.452 12.136 1.00 84.06 102 GLN A CA 1
ATOM 769 C C . GLN A 1 102 ? -14.207 -0.020 10.813 1.00 84.06 102 GLN A C 1
ATOM 771 O O . GLN A 1 102 ? -13.861 -1.192 10.653 1.00 84.06 102 GLN A O 1
ATOM 776 N N . ALA A 1 103 ? -14.050 0.897 9.860 1.00 91.50 103 ALA A N 1
ATOM 777 C CA . ALA A 1 103 ? -13.368 0.630 8.610 1.00 91.50 103 ALA A CA 1
ATOM 778 C C . ALA A 1 103 ? -11.908 1.102 8.644 1.00 91.50 103 ALA A C 1
ATOM 780 O O . ALA A 1 103 ? -11.506 1.956 9.438 1.00 91.50 103 ALA A O 1
ATOM 781 N N . LEU A 1 104 ? -11.112 0.542 7.742 1.00 94.50 104 LEU A N 1
ATOM 782 C CA . LEU A 1 104 ? -9.697 0.815 7.584 1.00 94.50 104 LEU A CA 1
ATOM 783 C C . LEU A 1 104 ? -9.431 1.262 6.149 1.00 94.50 104 LEU A C 1
ATOM 785 O O . LEU A 1 104 ? -9.578 0.485 5.205 1.00 94.50 104 LEU A O 1
ATOM 789 N N . GLY A 1 105 ? -9.034 2.516 5.985 1.00 96.06 105 GLY A N 1
ATOM 790 C CA . GLY A 1 105 ? -8.512 3.043 4.737 1.00 96.06 105 GLY A CA 1
ATOM 791 C C . GLY A 1 105 ? -7.088 2.543 4.554 1.00 96.06 105 GLY A C 1
ATOM 792 O O . GLY A 1 105 ? -6.205 2.829 5.364 1.00 96.06 105 GLY A O 1
ATOM 793 N N . VAL A 1 106 ? -6.860 1.784 3.492 1.00 97.25 106 VAL A N 1
ATOM 794 C CA . VAL A 1 106 ? -5.562 1.198 3.181 1.00 97.25 106 VAL A CA 1
ATOM 795 C C . VAL A 1 106 ? -5.116 1.669 1.811 1.00 97.25 106 VAL A C 1
ATOM 797 O O . VAL A 1 106 ? -5.807 1.464 0.817 1.00 97.25 106 VAL A O 1
ATOM 800 N N . SER A 1 107 ? -3.926 2.253 1.752 1.00 97.69 107 SER A N 1
ATOM 801 C CA . SER A 1 107 ? -3.255 2.615 0.508 1.00 97.69 107 SER A CA 1
ATOM 802 C C . SER A 1 107 ? -1.932 1.872 0.420 1.00 97.69 107 SER A C 1
ATOM 804 O O . SER A 1 107 ? -1.082 2.035 1.290 1.00 97.69 107 SER A O 1
ATOM 806 N N . SER A 1 108 ? -1.727 1.073 -0.621 1.00 96.94 108 SER A N 1
ATOM 807 C CA . SER A 1 108 ? -0.471 0.366 -0.857 1.00 96.94 108 SER A CA 1
ATOM 808 C C . SER A 1 108 ? 0.206 0.847 -2.133 1.00 96.94 108 SER A C 1
ATOM 810 O O . SER A 1 108 ? -0.439 1.236 -3.109 1.00 96.94 108 SER A O 1
ATOM 812 N N . VAL A 1 109 ? 1.533 0.818 -2.126 1.00 96.62 109 VAL A N 1
ATOM 813 C CA . VAL A 1 109 ? 2.372 1.120 -3.273 1.00 96.62 109 VAL A CA 1
ATOM 814 C C . VAL A 1 109 ? 3.476 0.075 -3.356 1.00 96.62 109 VAL A C 1
ATOM 816 O O . VAL A 1 109 ? 4.372 0.041 -2.520 1.00 96.62 109 VAL A O 1
ATOM 819 N N . LEU A 1 110 ? 3.431 -0.767 -4.383 1.00 95.44 110 LEU A N 1
ATOM 820 C CA . LEU A 1 110 ? 4.506 -1.698 -4.711 1.00 95.44 110 LEU A CA 1
ATOM 821 C C . LEU A 1 110 ? 5.374 -1.095 -5.814 1.00 95.44 110 LEU A C 1
ATOM 823 O O . LEU A 1 110 ? 4.846 -0.693 -6.849 1.00 95.44 110 LEU A O 1
ATOM 827 N N . ILE A 1 111 ? 6.688 -1.030 -5.603 1.00 94.06 111 ILE A N 1
ATOM 828 C CA . ILE A 1 111 ? 7.640 -0.338 -6.482 1.00 94.06 111 ILE A CA 1
ATOM 829 C C . ILE A 1 111 ? 8.801 -1.269 -6.839 1.00 94.06 111 ILE A C 1
ATOM 831 O O . ILE A 1 111 ? 9.449 -1.802 -5.943 1.00 94.06 111 ILE A O 1
ATOM 835 N N . ASP A 1 112 ? 9.125 -1.394 -8.130 1.00 92.06 112 ASP A N 1
ATOM 836 C CA . ASP A 1 112 ? 10.424 -1.896 -8.601 1.00 92.06 112 ASP A CA 1
ATOM 837 C C . ASP A 1 112 ? 11.467 -0.773 -8.503 1.00 92.06 112 ASP A C 1
ATOM 839 O O . ASP A 1 112 ? 11.517 0.160 -9.317 1.00 92.06 112 ASP A O 1
ATOM 843 N N . THR A 1 113 ? 12.320 -0.855 -7.485 1.00 89.62 113 THR A N 1
ATOM 844 C CA . THR A 1 113 ? 13.262 0.216 -7.126 1.00 89.62 113 THR A CA 1
ATOM 845 C C . THR A 1 113 ? 14.370 0.411 -8.164 1.00 89.62 113 T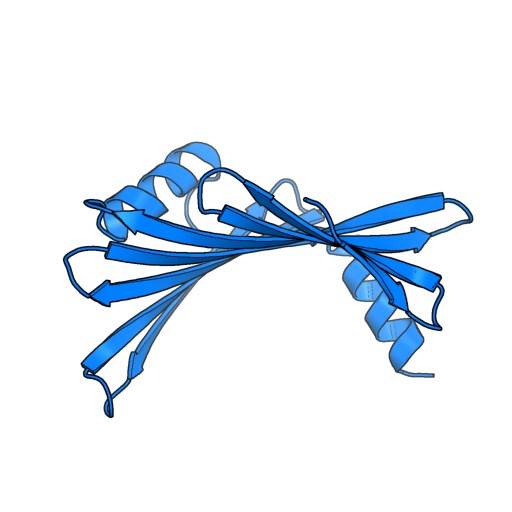HR A C 1
ATOM 84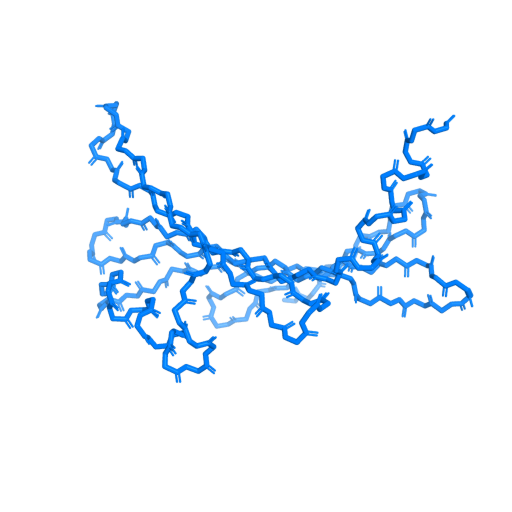7 O O . THR A 1 113 ? 14.942 1.501 -8.271 1.00 89.62 113 THR A O 1
ATOM 850 N N . ARG A 1 114 ? 14.624 -0.589 -9.022 1.00 85.62 114 ARG A N 1
ATOM 851 C CA . ARG A 1 114 ? 15.586 -0.483 -10.135 1.00 85.62 114 ARG A CA 1
ATOM 852 C C . ARG A 1 114 ? 15.130 0.541 -11.169 1.00 85.62 114 ARG A C 1
ATOM 854 O O . ARG A 1 114 ? 15.956 1.206 -11.797 1.00 85.62 114 ARG A O 1
ATOM 861 N N . GLN A 1 115 ? 13.817 0.656 -11.357 1.00 83.31 115 GLN A N 1
ATOM 862 C CA . GLN A 1 115 ? 13.209 1.600 -12.287 1.00 83.31 115 GLN A CA 1
ATOM 863 C C . GLN A 1 115 ? 13.047 2.991 -11.657 1.00 83.31 115 GLN A C 1
ATOM 865 O O . GLN A 1 115 ? 13.291 3.990 -12.336 1.00 83.31 115 GLN A O 1
ATOM 870 N N . GLU A 1 116 ? 12.756 3.074 -10.351 1.00 76.06 116 GLU A N 1
ATOM 871 C CA . GLU A 1 116 ? 12.671 4.348 -9.612 1.00 76.06 116 GLU A CA 1
ATOM 872 C C . GLU A 1 116 ? 13.965 5.174 -9.761 1.00 76.06 116 GLU A C 1
ATOM 874 O O . GLU A 1 116 ? 13.938 6.353 -10.129 1.00 76.06 116 GLU A O 1
ATOM 879 N N . GLY A 1 117 ? 15.127 4.536 -9.572 1.00 65.50 117 GLY A N 1
ATOM 880 C CA . GLY A 1 117 ? 16.430 5.190 -9.730 1.00 65.50 117 GLY A CA 1
ATOM 881 C C . GLY A 1 117 ? 16.747 5.643 -11.163 1.00 65.50 117 GLY A C 1
ATOM 882 O O . GLY A 1 117 ? 17.645 6.461 -11.371 1.00 65.50 117 GLY A O 1
ATOM 883 N N . ARG A 1 118 ? 16.050 5.127 -12.183 1.00 67.00 118 ARG A N 1
ATOM 884 C CA . ARG A 1 118 ? 16.201 5.582 -13.577 1.00 67.00 118 ARG A CA 1
ATOM 885 C C . ARG A 1 118 ? 15.361 6.821 -13.852 1.00 67.00 118 ARG A C 1
ATOM 887 O O . ARG A 1 118 ? 15.889 7.760 -14.440 1.00 67.00 118 ARG A O 1
ATOM 894 N N . LEU A 1 119 ? 14.122 6.852 -13.364 1.00 65.06 119 LEU A N 1
ATOM 895 C CA . LEU A 1 119 ? 13.232 8.008 -13.507 1.00 65.06 119 LEU A CA 1
ATOM 896 C C . LEU A 1 119 ? 13.821 9.258 -12.845 1.00 65.06 119 LEU A C 1
ATOM 898 O O . LEU A 1 119 ? 13.868 10.316 -13.467 1.00 65.06 119 LEU A O 1
ATOM 902 N N . ARG A 1 120 ? 14.391 9.128 -11.638 1.00 60.97 120 ARG A N 1
ATOM 903 C CA . ARG A 1 120 ? 15.066 10.256 -10.962 1.00 60.97 120 ARG A CA 1
ATOM 904 C C . ARG A 1 120 ? 16.229 10.836 -11.775 1.00 60.97 120 ARG A C 1
ATOM 906 O O . ARG A 1 120 ? 16.457 12.038 -11.744 1.00 60.97 120 ARG A O 1
ATOM 913 N N . ARG A 1 121 ? 16.950 9.998 -12.530 1.00 59.91 121 ARG A N 1
ATOM 914 C CA . ARG A 1 121 ? 18.049 10.440 -13.408 1.00 59.91 121 ARG A CA 1
ATOM 915 C C . ARG A 1 121 ? 17.562 11.094 -14.701 1.00 59.91 121 ARG A C 1
ATOM 917 O O . ARG A 1 121 ? 18.292 11.898 -15.267 1.00 59.91 121 ARG A O 1
ATOM 924 N N . GLN A 1 122 ? 16.366 10.746 -15.172 1.00 59.47 122 GLN A N 1
ATOM 925 C CA . GLN A 1 122 ? 15.754 11.356 -16.355 1.00 59.47 122 GLN A CA 1
ATOM 926 C C . GLN A 1 122 ? 15.077 12.692 -16.033 1.00 59.47 122 GLN A C 1
ATOM 928 O O . GLN A 1 122 ? 15.175 13.602 -16.839 1.00 59.47 122 GLN A O 1
ATOM 933 N N . ALA A 1 123 ? 14.460 12.831 -14.856 1.00 57.22 123 ALA A N 1
ATOM 934 C CA . ALA A 1 123 ? 13.814 14.073 -14.414 1.00 57.22 123 ALA A CA 1
ATOM 935 C C . ALA A 1 123 ? 14.800 15.176 -13.972 1.00 57.22 123 ALA A C 1
ATOM 937 O O . ALA A 1 123 ? 14.401 16.323 -13.807 1.00 57.22 123 ALA A O 1
ATOM 938 N N . GLY A 1 124 ? 16.071 14.830 -13.742 1.00 50.53 124 GLY A N 1
ATOM 939 C CA . GLY A 1 124 ? 17.144 15.774 -13.401 1.00 50.53 124 GLY A CA 1
ATOM 940 C C . GLY A 1 124 ? 17.936 16.308 -14.603 1.00 50.53 124 GLY A C 1
ATOM 941 O O . GLY A 1 124 ? 19.003 16.885 -14.400 1.00 50.53 124 GLY A O 1
ATOM 942 N N . ARG A 1 125 ? 17.470 16.064 -15.831 1.00 42.19 125 ARG A N 1
ATOM 943 C CA . ARG A 1 125 ? 17.989 16.641 -17.080 1.00 42.19 125 ARG A CA 1
ATOM 944 C C . ARG A 1 125 ? 16.922 17.517 -17.713 1.00 42.19 125 ARG A C 1
ATOM 946 O O . ARG A 1 125 ? 17.332 18.489 -18.379 1.00 42.19 125 ARG A O 1
#

pLDDT: mean 87.74, std 11.26, range [42.19, 97.81]